Protein AF-A0A0B8PKK3-F1 (afdb_monomer_lite)

Secondary structure (DSSP, 8-state):
-GGGG---HHHHHHHHHHHHH-TTSPPP--SSHHHHHHHHT---S-S---

Structure (mmCIF, N/CA/C/O ba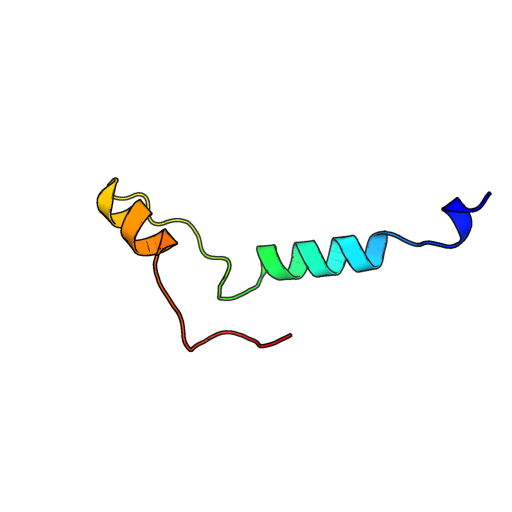ckbone):
data_AF-A0A0B8PKK3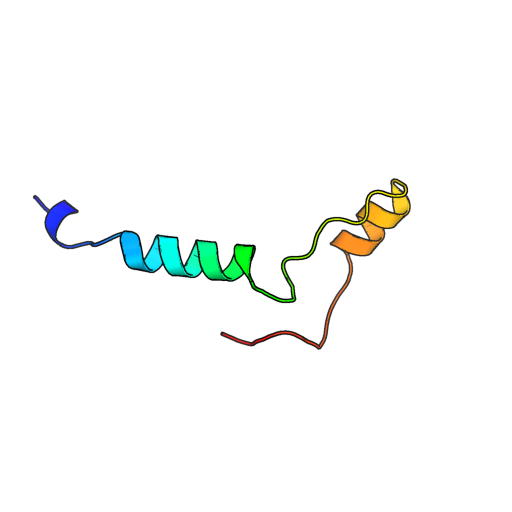-F1
#
_entry.id   AF-A0A0B8PKK3-F1
#
loop_
_atom_site.group_PDB
_atom_site.id
_atom_site.type_symbol
_atom_site.label_atom_id
_atom_site.label_alt_id
_atom_site.label_comp_id
_atom_site.label_asym_id
_atom_site.label_entity_id
_atom_site.label_seq_id
_atom_site.pdbx_PDB_ins_code
_atom_site.Cartn_x
_atom_site.Cartn_y
_atom_site.Cartn_z
_atom_site.occupancy
_atom_site.B_iso_or_equiv
_atom_site.auth_seq_id
_atom_site.auth_comp_id
_atom_site.auth_asym_id
_atom_site.auth_atom_id
_atom_site.pdbx_PDB_model_num
ATOM 1 N N . MET A 1 1 ? -30.860 7.151 15.819 1.00 60.06 1 MET A N 1
ATOM 2 C CA . MET A 1 1 ? -31.030 6.130 14.749 1.00 60.06 1 MET A CA 1
ATOM 3 C C . MET A 1 1 ? -29.843 5.164 14.817 1.00 60.06 1 MET A C 1
ATOM 5 O O . MET A 1 1 ? -28.875 5.513 15.474 1.00 60.06 1 MET A O 1
ATOM 9 N N . PRO A 1 2 ? -29.861 3.956 14.222 1.00 66.69 2 PRO A N 1
ATOM 10 C CA . PRO A 1 2 ? -28.794 2.952 14.398 1.00 66.69 2 PRO A CA 1
ATOM 11 C C . PRO A 1 2 ? -27.364 3.439 14.085 1.00 66.69 2 PRO A C 1
ATOM 13 O O . PRO A 1 2 ? -26.401 2.840 14.556 1.00 66.69 2 PRO A O 1
ATOM 16 N N . GLN A 1 3 ? -27.217 4.540 13.335 1.00 70.06 3 GLN A N 1
ATOM 17 C CA . GLN A 1 3 ? -25.930 5.190 13.069 1.00 70.06 3 GLN A CA 1
ATOM 18 C C . GLN A 1 3 ? -25.264 5.824 14.307 1.00 70.06 3 GLN A C 1
ATOM 20 O O . GLN A 1 3 ? -24.048 5.978 14.306 1.00 70.06 3 GLN A O 1
ATOM 25 N N . ASP A 1 4 ? -26.010 6.144 15.370 1.00 73.75 4 ASP A N 1
ATOM 26 C CA . ASP A 1 4 ? -25.455 6.780 16.580 1.00 73.75 4 ASP A CA 1
ATOM 27 C C . ASP A 1 4 ? -24.686 5.790 17.479 1.00 73.75 4 ASP A C 1
ATOM 29 O O . ASP A 1 4 ? -23.998 6.192 18.414 1.00 73.75 4 ASP A O 1
ATOM 33 N N . LEU A 1 5 ? -24.796 4.485 17.198 1.00 76.94 5 LEU A N 1
ATOM 34 C CA . LEU A 1 5 ? -24.167 3.410 17.974 1.00 76.94 5 LEU A CA 1
ATOM 35 C C . LEU A 1 5 ? -22.752 3.058 17.492 1.00 76.94 5 LEU A C 1
ATOM 37 O O . LEU A 1 5 ? -22.005 2.409 18.222 1.00 76.94 5 LEU A O 1
ATOM 41 N N . ILE A 1 6 ? -22.373 3.456 16.273 1.00 80.75 6 ILE A N 1
ATOM 42 C CA . ILE A 1 6 ? -21.097 3.076 15.655 1.00 80.75 6 ILE A CA 1
ATOM 43 C C . ILE A 1 6 ? -20.262 4.328 15.400 1.00 80.75 6 ILE A C 1
ATOM 45 O O . ILE A 1 6 ? -20.590 5.163 14.561 1.00 80.75 6 ILE A O 1
ATOM 49 N N . ASN A 1 7 ? -19.118 4.427 16.077 1.00 84.06 7 ASN A N 1
ATOM 50 C CA . ASN A 1 7 ? -18.122 5.451 15.790 1.00 84.06 7 ASN A CA 1
ATOM 51 C C . ASN A 1 7 ? -17.122 4.929 14.748 1.00 84.06 7 ASN A C 1
ATOM 53 O O . ASN A 1 7 ? -16.326 4.041 15.037 1.00 84.06 7 ASN A O 1
ATOM 57 N N . ALA A 1 8 ? -17.125 5.505 13.545 1.00 87.94 8 ALA A N 1
ATOM 58 C CA . ALA A 1 8 ? -16.202 5.126 12.471 1.00 87.94 8 ALA A CA 1
ATOM 59 C C . ALA A 1 8 ? -14.771 5.675 12.652 1.00 87.94 8 ALA A C 1
ATOM 61 O O . ALA A 1 8 ? -13.842 5.210 11.987 1.00 87.94 8 ALA A O 1
ATOM 62 N N . LYS A 1 9 ? -14.566 6.659 13.542 1.00 90.25 9 LYS A N 1
ATOM 63 C CA . LYS A 1 9 ? -13.263 7.326 13.711 1.00 90.25 9 LYS A CA 1
ATOM 64 C C . LYS A 1 9 ? -12.128 6.356 14.070 1.00 90.25 9 LYS A C 1
ATOM 66 O O . LYS A 1 9 ? -11.106 6.435 13.391 1.00 90.25 9 LYS A O 1
ATOM 71 N N . PRO A 1 10 ? -12.274 5.422 15.031 1.00 90.00 10 PRO A N 1
ATOM 72 C CA . PRO A 1 10 ? -11.202 4.492 15.392 1.00 90.00 10 PRO A CA 1
ATOM 73 C C . PRO A 1 10 ? -10.792 3.584 14.231 1.00 90.00 10 PRO A C 1
ATOM 75 O O . PRO A 1 10 ? -9.605 3.390 13.992 1.00 90.00 10 PRO A O 1
ATOM 78 N N . ILE A 1 11 ? -11.766 3.109 13.450 1.00 90.75 11 ILE A N 1
ATOM 79 C CA . ILE A 1 11 ? -11.511 2.268 12.273 1.00 90.75 11 ILE A CA 1
ATOM 80 C C . ILE A 1 11 ? -10.718 3.064 11.234 1.00 90.75 11 ILE A C 1
ATOM 82 O O . ILE A 1 11 ? -9.677 2.621 10.759 1.00 90.75 11 ILE A O 1
ATOM 86 N N . SER A 1 12 ? -11.168 4.282 10.921 1.00 91.62 12 SER A N 1
ATOM 87 C CA . SER A 1 12 ? -10.471 5.138 9.957 1.00 91.62 12 SER A CA 1
ATOM 88 C C . SER A 1 12 ? -9.063 5.539 10.417 1.00 91.62 12 SER A C 1
ATOM 90 O O . SER A 1 12 ? -8.174 5.687 9.582 1.00 91.62 12 SER A O 1
ATOM 92 N N . ALA A 1 13 ? -8.853 5.705 11.727 1.00 92.56 13 ALA A N 1
ATOM 93 C CA . ALA A 1 13 ? -7.558 6.040 12.303 1.00 92.56 13 ALA A CA 1
ATOM 94 C C . ALA A 1 13 ? -6.574 4.873 12.162 1.00 92.56 13 ALA A C 1
ATOM 96 O O . ALA A 1 13 ? -5.488 5.081 11.633 1.00 92.56 13 ALA A O 1
ATOM 97 N N . ALA A 1 14 ? -6.991 3.653 12.515 1.00 90.31 14 ALA A N 1
ATOM 98 C CA . ALA A 1 14 ? -6.166 2.455 12.365 1.00 90.31 14 ALA A CA 1
ATOM 99 C C . ALA A 1 14 ? -5.752 2.214 10.900 1.00 90.31 14 ALA A C 1
ATOM 101 O O . ALA A 1 14 ? -4.595 1.915 10.615 1.00 90.31 14 ALA A O 1
ATOM 102 N N . VAL A 1 15 ? -6.674 2.419 9.950 1.00 92.25 15 VAL A N 1
ATOM 103 C CA . VAL A 1 15 ? -6.373 2.308 8.511 1.00 92.25 15 VAL A CA 1
ATOM 104 C C . VAL A 1 15 ? -5.348 3.359 8.076 1.00 92.25 15 VAL A C 1
ATOM 106 O O . VAL A 1 15 ? -4.394 3.039 7.370 1.00 92.25 15 VAL A O 1
ATOM 109 N N . LYS A 1 16 ? -5.521 4.619 8.494 1.00 92.94 16 LYS A N 1
ATOM 110 C CA . LYS A 1 16 ? -4.579 5.698 8.161 1.00 92.94 16 LYS A CA 1
ATOM 111 C C . LYS A 1 16 ? -3.199 5.467 8.759 1.00 92.94 16 LYS A C 1
ATOM 113 O O . LYS A 1 16 ? -2.212 5.736 8.088 1.00 92.94 16 LYS A O 1
ATOM 118 N N . GLU A 1 17 ? -3.133 4.984 9.992 1.00 91.69 17 GLU A N 1
ATOM 119 C CA . GLU A 1 17 ? -1.874 4.666 10.655 1.00 91.69 17 GLU A CA 1
ATOM 120 C C . GLU A 1 17 ? -1.139 3.552 9.907 1.00 91.69 17 GLU A C 1
ATOM 122 O O . GLU A 1 17 ? 0.013 3.736 9.526 1.00 91.69 17 GLU A O 1
ATOM 127 N N . PHE A 1 18 ? -1.834 2.466 9.555 1.00 91.12 18 PHE A N 1
ATOM 128 C CA . PHE A 1 18 ? -1.243 1.382 8.773 1.00 91.12 18 PHE A CA 1
ATOM 129 C C . PHE A 1 18 ? -0.623 1.879 7.457 1.00 91.12 18 PHE A C 1
ATOM 131 O O . PHE A 1 18 ? 0.544 1.614 7.186 1.00 91.12 18 PHE A O 1
ATOM 138 N N . PHE A 1 19 ? -1.357 2.640 6.643 1.00 91.75 19 PHE A N 1
ATOM 139 C CA . PHE A 1 19 ? -0.818 3.121 5.364 1.00 91.75 19 PHE A CA 1
ATOM 140 C C . PHE A 1 19 ? 0.152 4.305 5.502 1.00 91.75 19 PHE A C 1
ATOM 142 O O . PHE A 1 19 ? 0.927 4.557 4.581 1.00 91.75 19 PHE A O 1
ATOM 149 N N . GLY A 1 20 ? 0.118 5.033 6.618 1.00 90.25 20 GLY A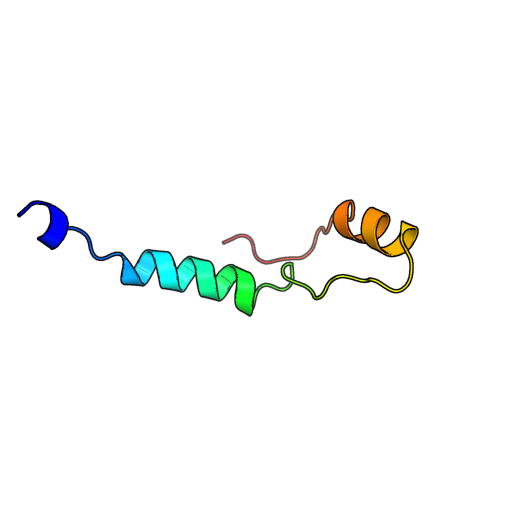 N 1
ATOM 150 C CA . GLY A 1 20 ? 0.937 6.223 6.842 1.00 90.25 20 GLY A CA 1
ATOM 151 C C . GLY A 1 20 ? 2.292 5.953 7.496 1.00 90.25 20 GLY A C 1
ATOM 152 O O . GLY A 1 20 ? 3.244 6.670 7.204 1.00 90.25 20 GLY A O 1
ATOM 153 N N . SER A 1 21 ? 2.394 4.952 8.376 1.00 87.50 21 SER A N 1
ATOM 154 C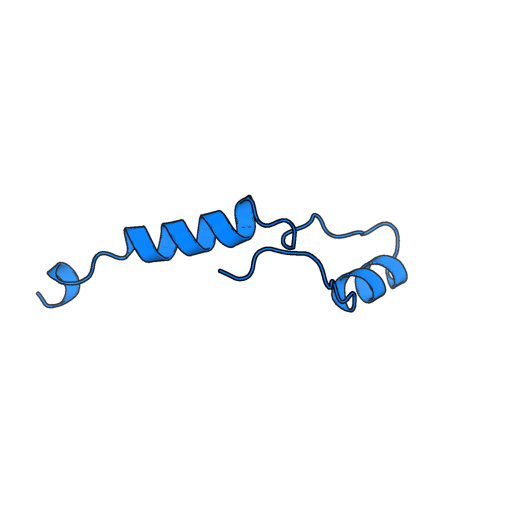 CA . SER A 1 21 ? 3.606 4.699 9.172 1.00 87.50 21 SER A CA 1
ATOM 155 C C . SER A 1 21 ? 4.139 3.267 9.094 1.00 87.50 21 SER A C 1
ATOM 157 O O . SER A 1 21 ? 5.245 3.013 9.579 1.00 87.50 21 SER A O 1
ATOM 159 N N . SER A 1 22 ? 3.412 2.322 8.484 1.00 90.06 22 SER A N 1
ATOM 160 C CA . SER A 1 22 ? 3.902 0.946 8.362 1.00 90.06 22 SER A CA 1
ATOM 161 C C . SER A 1 22 ? 5.171 0.880 7.521 1.00 90.06 22 SER A C 1
ATOM 163 O O . SER A 1 22 ? 5.226 1.396 6.408 1.00 90.06 22 SER A O 1
ATOM 165 N N . GLN A 1 23 ? 6.161 0.126 8.003 1.00 88.12 23 GLN A N 1
ATOM 166 C CA . GLN A 1 23 ? 7.385 -0.181 7.256 1.00 88.12 23 GLN A CA 1
ATOM 167 C C . GLN A 1 23 ? 7.109 -0.894 5.924 1.00 88.12 23 GLN A C 1
ATOM 169 O O . GLN A 1 23 ? 7.955 -0.874 5.033 1.00 88.12 23 GLN A O 1
ATOM 174 N N . LEU A 1 24 ? 5.947 -1.540 5.782 1.00 90.19 24 LEU A N 1
ATOM 175 C CA . LEU A 1 24 ? 5.522 -2.190 4.541 1.00 90.19 24 LEU A CA 1
ATOM 176 C C . LEU A 1 24 ? 4.813 -1.225 3.575 1.00 90.19 24 LEU A C 1
ATOM 178 O O . LEU A 1 24 ? 4.706 -1.530 2.391 1.00 90.19 24 LEU A O 1
ATOM 182 N N . SER A 1 25 ? 4.364 -0.059 4.050 1.00 92.75 25 SER A N 1
ATOM 183 C CA . SER A 1 25 ? 3.767 0.998 3.230 1.00 92.75 25 SER A CA 1
ATOM 184 C C . SER A 1 25 ? 4.865 1.945 2.737 1.00 92.75 25 SER A C 1
ATOM 186 O O . SER A 1 25 ? 5.144 2.983 3.334 1.00 92.75 25 SER A O 1
ATOM 188 N N . GLN A 1 26 ? 5.558 1.537 1.673 1.00 92.50 26 GLN A N 1
ATOM 189 C CA . GLN A 1 26 ? 6.705 2.261 1.113 1.00 92.50 26 GLN A CA 1
ATOM 190 C C . GLN A 1 26 ? 6.327 3.016 -0.165 1.00 92.50 26 GLN A C 1
ATOM 192 O O . GLN A 1 26 ? 5.409 2.628 -0.890 1.00 92.50 26 GLN A O 1
ATOM 197 N N . PHE A 1 27 ? 7.085 4.070 -0.483 1.00 94.44 27 PHE A N 1
ATOM 198 C CA . PHE A 1 27 ? 6.980 4.732 -1.782 1.00 94.44 27 PHE A CA 1
ATOM 199 C C . PHE A 1 27 ? 7.340 3.767 -2.911 1.00 94.44 27 PHE A C 1
ATOM 201 O O . PHE A 1 27 ? 8.327 3.037 -2.828 1.00 94.44 27 PHE A O 1
ATOM 208 N N . MET A 1 28 ? 6.539 3.770 -3.976 1.00 95.19 28 MET A N 1
ATOM 209 C CA . MET A 1 28 ? 6.737 2.863 -5.100 1.00 95.19 28 MET A CA 1
ATOM 210 C C . MET A 1 28 ? 8.022 3.202 -5.865 1.00 95.19 28 MET A C 1
ATOM 212 O O . MET A 1 28 ? 8.187 4.323 -6.332 1.00 95.19 28 MET A O 1
ATOM 216 N N . ASP A 1 29 ? 8.907 2.219 -6.033 1.00 93.88 29 ASP A N 1
ATOM 217 C CA . ASP A 1 29 ? 10.008 2.292 -6.995 1.00 93.88 29 ASP A CA 1
ATOM 218 C C . ASP A 1 29 ? 9.474 2.355 -8.437 1.00 93.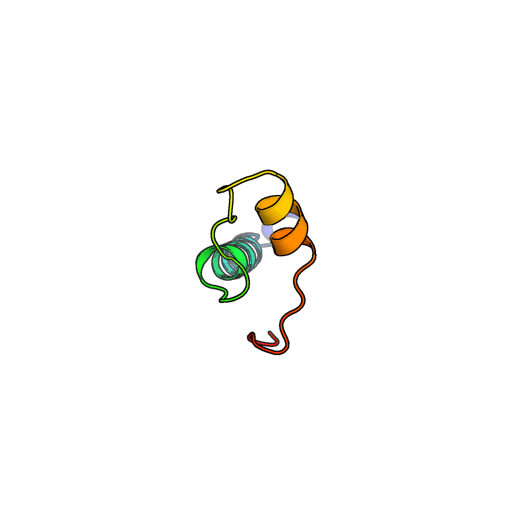88 29 ASP A C 1
ATOM 220 O O . ASP A 1 29 ? 8.878 1.400 -8.944 1.00 93.88 29 ASP A O 1
ATOM 224 N N . GLN A 1 30 ? 9.677 3.510 -9.072 1.00 94.75 30 GLN A N 1
ATOM 225 C CA . GLN A 1 30 ? 9.203 3.847 -10.416 1.00 94.75 30 GLN A CA 1
ATOM 226 C C . GLN A 1 30 ? 10.350 4.176 -11.380 1.00 94.75 30 GLN A C 1
ATOM 228 O O . GLN A 1 30 ? 10.132 4.815 -12.407 1.00 94.75 30 GLN A O 1
ATOM 233 N N . ASN A 1 31 ? 11.577 3.737 -11.091 1.00 95.88 31 ASN A N 1
ATOM 234 C CA . ASN A 1 31 ? 12.717 4.029 -11.961 1.00 95.88 31 ASN A CA 1
ATOM 235 C C . ASN A 1 31 ? 12.544 3.455 -13.379 1.00 95.88 31 ASN A C 1
ATOM 237 O O . ASN A 1 31 ? 13.074 4.005 -14.342 1.00 95.88 31 ASN A O 1
ATOM 241 N N . ASN A 1 32 ? 11.831 2.335 -13.512 1.00 96.19 32 ASN A N 1
ATOM 242 C CA . ASN A 1 32 ? 11.461 1.716 -14.783 1.00 96.19 32 ASN A CA 1
ATOM 243 C C . ASN A 1 32 ? 10.296 0.716 -14.570 1.00 96.19 32 ASN A C 1
ATOM 245 O O . ASN A 1 32 ? 10.034 0.320 -13.430 1.00 96.19 32 ASN A O 1
ATOM 249 N N . PRO A 1 33 ? 9.623 0.244 -15.64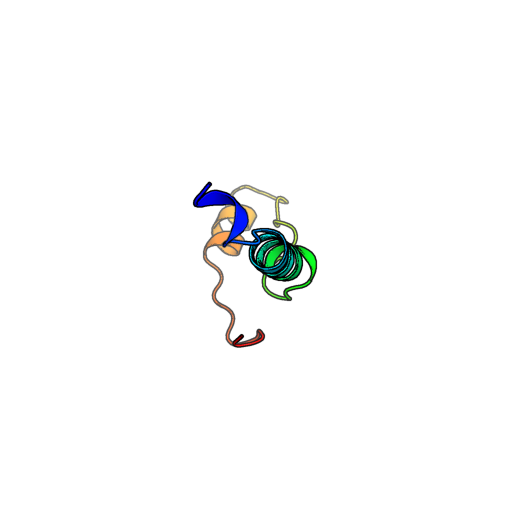0 1.00 96.00 33 PRO A N 1
ATOM 250 C CA . PRO A 1 33 ? 8.495 -0.685 -15.513 1.00 96.00 33 PRO A CA 1
ATOM 251 C C . PRO A 1 33 ? 8.834 -2.019 -14.824 1.00 96.00 33 PRO A C 1
ATOM 253 O O . PRO A 1 33 ? 7.986 -2.601 -14.150 1.00 96.00 33 PRO A O 1
ATOM 256 N N . LEU A 1 34 ? 10.070 -2.517 -14.964 1.00 95.69 34 LEU A N 1
ATOM 257 C CA . LEU A 1 34 ? 10.504 -3.758 -14.314 1.00 95.69 34 LEU A CA 1
ATOM 258 C C . LEU A 1 34 ? 10.700 -3.568 -12.802 1.00 95.69 34 LEU A C 1
ATOM 260 O O . LEU A 1 34 ? 10.331 -4.458 -12.032 1.00 95.69 34 LEU A O 1
ATOM 264 N N . SER A 1 35 ? 11.229 -2.418 -12.375 1.00 94.69 35 SER A N 1
ATOM 265 C CA . SER A 1 35 ? 11.336 -2.039 -10.961 1.00 94.69 35 SER A CA 1
ATOM 266 C C . SER A 1 35 ? 9.963 -2.006 -10.294 1.00 94.69 35 SER A C 1
ATOM 268 O O . SER A 1 35 ? 9.791 -2.613 -9.239 1.00 94.69 35 SER A O 1
ATOM 270 N N . GLU A 1 36 ? 8.957 -1.416 -10.945 1.00 95.44 36 GLU A N 1
ATOM 271 C CA . GLU A 1 36 ? 7.590 -1.375 -10.414 1.00 95.44 36 GLU A CA 1
ATOM 272 C C . GLU A 1 36 ? 7.012 -2.787 -10.210 1.00 95.44 36 GLU A C 1
ATOM 274 O O . GLU A 1 36 ? 6.461 -3.102 -9.150 1.00 95.44 36 GLU A O 1
ATOM 279 N N . VAL A 1 37 ? 7.162 -3.666 -11.208 1.00 96.38 37 VAL A N 1
ATOM 280 C CA . VAL A 1 37 ? 6.680 -5.055 -11.131 1.00 96.38 37 VAL A CA 1
ATOM 281 C C . VAL A 1 37 ? 7.420 -5.838 -10.048 1.00 96.38 37 VAL A C 1
ATOM 283 O O . VAL A 1 37 ? 6.797 -6.585 -9.292 1.00 96.38 37 VAL A O 1
ATOM 286 N N . THR A 1 38 ? 8.737 -5.663 -9.953 1.00 96.25 38 THR A N 1
ATOM 287 C CA . THR A 1 38 ? 9.568 -6.334 -8.945 1.00 96.25 38 THR A CA 1
ATOM 288 C C . THR A 1 38 ? 9.199 -5.869 -7.540 1.00 96.25 38 THR A C 1
ATOM 290 O O . THR A 1 38 ? 9.043 -6.696 -6.644 1.00 96.25 38 THR A O 1
ATOM 293 N N . HIS A 1 39 ? 8.977 -4.568 -7.352 1.00 96.00 39 HIS A N 1
ATOM 294 C CA . HIS A 1 39 ? 8.603 -3.999 -6.066 1.00 96.00 39 HIS A CA 1
ATOM 295 C C . HIS A 1 39 ? 7.232 -4.499 -5.596 1.00 96.00 39 HIS A C 1
ATOM 297 O O . HIS A 1 39 ? 7.104 -4.951 -4.461 1.00 96.00 39 HIS A O 1
ATOM 303 N N . LYS A 1 40 ? 6.229 -4.530 -6.482 1.00 93.81 40 LYS A N 1
ATOM 304 C CA . LYS A 1 40 ? 4.890 -5.062 -6.165 1.00 93.81 40 LYS A CA 1
ATOM 305 C C . LYS A 1 40 ? 4.882 -6.561 -5.849 1.00 93.81 40 LYS A C 1
ATOM 307 O O . LYS A 1 40 ? 3.998 -7.025 -5.139 1.00 93.81 40 LYS A O 1
ATOM 312 N N . ARG A 1 41 ? 5.839 -7.327 -6.385 1.00 96.50 41 ARG A N 1
ATOM 313 C CA . ARG A 1 41 ? 5.984 -8.777 -6.148 1.00 96.50 41 ARG A CA 1
ATOM 314 C C . ARG A 1 41 ? 6.944 -9.115 -5.000 1.00 96.50 41 ARG A C 1
ATOM 316 O O . ARG A 1 41 ? 7.184 -10.294 -4.745 1.00 96.50 41 ARG A O 1
ATOM 323 N N . ARG A 1 42 ? 7.517 -8.115 -4.322 1.00 93.81 42 ARG A N 1
ATOM 324 C CA . ARG A 1 42 ? 8.481 -8.311 -3.233 1.00 93.81 42 ARG A CA 1
ATOM 325 C C . ARG A 1 42 ? 7.792 -8.881 -1.992 1.00 93.81 42 ARG A C 1
ATOM 327 O O . ARG A 1 42 ? 6.763 -8.377 -1.558 1.00 93.81 42 ARG A O 1
ATOM 334 N N . ILE A 1 43 ? 8.417 -9.884 -1.380 1.00 92.06 43 ILE A N 1
ATOM 335 C CA . ILE A 1 43 ? 8.002 -10.453 -0.091 1.00 92.06 43 ILE A CA 1
ATOM 336 C C . ILE A 1 43 ? 9.006 -10.006 0.978 1.00 92.06 43 ILE A C 1
ATOM 338 O O . ILE A 1 43 ? 10.215 -10.027 0.742 1.00 92.06 43 ILE A O 1
ATOM 342 N N . SER A 1 44 ? 8.510 -9.586 2.144 1.00 90.88 44 SER A N 1
ATOM 343 C CA . SER A 1 44 ? 9.322 -9.181 3.296 1.00 90.88 44 SER A CA 1
ATOM 344 C C . SER A 1 44 ? 9.049 -10.104 4.481 1.00 90.88 44 SER A C 1
ATOM 346 O O . SER A 1 44 ? 7.895 -10.320 4.836 1.00 90.88 44 SER A O 1
ATOM 348 N N . ALA A 1 45 ? 10.110 -10.614 5.112 1.00 90.44 45 ALA A N 1
ATOM 349 C CA . ALA A 1 45 ? 10.033 -11.296 6.410 1.00 90.44 45 ALA A CA 1
ATOM 350 C C . ALA A 1 45 ? 10.068 -10.310 7.599 1.00 90.44 45 ALA A C 1
ATOM 352 O O . ALA A 1 45 ? 10.018 -10.719 8.754 1.00 90.44 45 ALA A O 1
ATOM 353 N N . LEU A 1 46 ? 10.200 -9.014 7.307 1.00 86.38 46 LEU A N 1
ATOM 354 C CA . LEU A 1 46 ? 10.227 -7.914 8.266 1.00 86.38 46 LEU A CA 1
ATOM 355 C C . LEU A 1 46 ? 8.904 -7.146 8.206 1.00 86.38 46 LEU A C 1
ATOM 357 O O . LEU A 1 46 ? 8.307 -7.041 7.134 1.00 86.38 46 LEU A O 1
ATOM 361 N N . GLY A 1 47 ? 8.489 -6.572 9.331 1.00 82.50 47 GLY A N 1
ATOM 362 C CA . GLY A 1 47 ? 7.242 -5.822 9.477 1.00 82.50 47 GLY A CA 1
ATOM 363 C C . GLY A 1 47 ? 6.532 -6.185 10.780 1.00 82.50 47 GLY A C 1
ATOM 364 O O . GLY A 1 47 ? 6.779 -7.244 11.355 1.00 82.50 47 GLY A O 1
ATOM 365 N N . GLN A 1 48 ? 5.679 -5.290 11.276 1.00 74.75 48 GLN A N 1
ATOM 366 C CA . GLN A 1 48 ? 4.932 -5.522 12.510 1.00 74.75 48 GLN A CA 1
ATOM 367 C C . GLN A 1 48 ? 3.689 -6.370 12.205 1.00 74.75 48 GLN A C 1
ATOM 369 O O . GLN A 1 48 ? 2.899 -6.016 11.330 1.00 74.75 48 GLN A O 1
ATOM 374 N N . VAL A 1 49 ? 3.531 -7.493 12.911 1.00 57.72 49 VAL A N 1
ATOM 375 C CA . VAL A 1 49 ? 2.283 -8.267 12.924 1.00 57.72 49 VAL A CA 1
ATOM 376 C C . VAL A 1 49 ? 1.369 -7.559 13.918 1.00 57.72 49 VAL A C 1
ATOM 378 O O . VAL A 1 49 ? 1.583 -7.671 15.124 1.00 57.72 49 VAL A O 1
ATOM 381 N N . VAL A 1 50 ? 0.463 -6.725 13.410 1.00 53.22 50 VAL A N 1
ATOM 382 C CA . VAL A 1 50 ? -0.592 -6.097 14.222 1.00 53.22 50 VAL A CA 1
ATOM 383 C C . VAL A 1 50 ? -1.645 -7.140 14.566 1.00 53.22 50 VAL A C 1
ATOM 385 O O . VAL A 1 50 ? -2.011 -7.908 13.647 1.00 53.22 50 VAL A O 1
#

Organism: NCBI:txid1481914

Radius of gyration: 16.5 Å; chains: 1; bounding box: 44×19×34 Å

pLDDT: mean 87.79, std 10.37, range [53.22, 96.5]

Foldseek 3Di:
DVVVVDDCVVVVVVVCCCCPPWPLNDDADVPDPVSNVCNVVDDDPDTDDD

Sequence (50 aa):
MPQDLINAKPISAAVKEFFGSSQLSQFMDQNNPLSEVTHKRRISALGQVV

InterPro domains:
  IPR007645 RNA polymerase Rpb2, domain 3 [PF04565] (26-48)